Protein AF-A0A368NR26-F1 (afdb_monomer_lite)

Structure (mmCIF, N/CA/C/O backbone):
data_AF-A0A368NR26-F1
#
_entry.id   AF-A0A368NR26-F1
#
loop_
_atom_site.group_PDB
_atom_site.id
_atom_site.type_symbol
_atom_site.label_atom_id
_atom_site.label_alt_id
_atom_site.label_comp_id
_atom_site.label_asym_id
_atom_site.label_entity_id
_atom_site.label_seq_id
_atom_site.pdbx_PDB_ins_code
_atom_site.Cartn_x
_atom_site.Cartn_y
_atom_site.Cartn_z
_atom_site.occupancy
_atom_site.B_iso_or_equiv
_atom_site.auth_seq_id
_atom_site.auth_comp_id
_atom_site.auth_asym_id
_atom_site.auth_atom_id
_atom_site.pdbx_PDB_model_num
ATOM 1 N N . MET A 1 1 ? 62.935 12.574 -18.970 1.00 46.97 1 MET A N 1
ATOM 2 C CA . MET A 1 1 ? 61.722 12.808 -18.153 1.00 46.97 1 MET A CA 1
ATOM 3 C C . MET A 1 1 ? 60.544 13.156 -19.064 1.00 46.97 1 MET A C 1
ATOM 5 O O . MET A 1 1 ? 60.286 14.330 -19.273 1.00 46.97 1 MET A O 1
ATOM 9 N N . ARG A 1 2 ? 59.878 12.178 -19.702 1.00 53.75 2 ARG A N 1
ATOM 10 C CA . ARG A 1 2 ? 58.682 12.460 -20.529 1.00 53.75 2 ARG A CA 1
ATOM 11 C C . ARG A 1 2 ? 57.847 11.206 -20.831 1.00 53.75 2 ARG A C 1
ATOM 13 O O . ARG A 1 2 ? 57.612 10.911 -21.988 1.00 53.75 2 ARG A O 1
ATOM 20 N N . GLN A 1 3 ? 57.464 10.432 -19.812 1.00 56.22 3 GLN A N 1
ATOM 21 C CA . GLN A 1 3 ? 56.546 9.283 -19.982 1.00 56.22 3 GLN A CA 1
ATOM 22 C C . GLN A 1 3 ? 55.629 9.028 -18.761 1.00 56.22 3 GLN A C 1
ATOM 24 O O . GLN A 1 3 ? 55.062 7.952 -18.633 1.00 56.22 3 GLN A O 1
ATOM 29 N N . LEU A 1 4 ? 55.458 9.993 -17.844 1.00 53.16 4 LEU A N 1
ATOM 30 C CA . LEU A 1 4 ? 54.633 9.808 -16.630 1.00 53.16 4 LEU A CA 1
ATOM 31 C C . LEU A 1 4 ? 53.205 10.382 -16.723 1.00 53.16 4 LEU A C 1
ATOM 33 O O . LEU A 1 4 ? 52.459 10.308 -15.755 1.00 53.16 4 LEU A O 1
ATOM 37 N N . GLY A 1 5 ? 52.803 10.945 -17.867 1.00 56.53 5 GLY A N 1
ATOM 38 C CA . GLY A 1 5 ? 51.500 11.616 -18.001 1.00 56.53 5 GLY A CA 1
ATOM 39 C C . GLY A 1 5 ? 50.331 10.710 -18.405 1.00 56.53 5 GLY A C 1
ATOM 40 O O . GLY A 1 5 ? 49.187 11.022 -18.095 1.00 56.53 5 GLY A O 1
ATOM 41 N N . PHE A 1 6 ? 50.592 9.587 -19.084 1.00 53.84 6 PHE A N 1
ATOM 42 C CA . PHE A 1 6 ? 49.529 8.801 -19.731 1.00 53.84 6 PHE A CA 1
ATOM 43 C C . PHE A 1 6 ? 48.826 7.798 -18.801 1.00 53.84 6 PHE A C 1
ATOM 45 O O . PHE A 1 6 ? 47.667 7.467 -19.027 1.00 53.84 6 PHE A O 1
ATOM 52 N N . GLY A 1 7 ? 49.495 7.343 -17.735 1.00 55.38 7 GLY A N 1
ATOM 53 C CA . GLY A 1 7 ? 48.912 6.387 -16.784 1.00 55.38 7 GLY A CA 1
ATOM 54 C C . GLY A 1 7 ? 47.877 7.008 -15.841 1.00 55.38 7 GLY A C 1
ATOM 55 O O . GLY A 1 7 ? 46.921 6.345 -15.451 1.00 55.38 7 GLY A O 1
ATOM 56 N N . LEU A 1 8 ? 48.027 8.297 -15.514 1.00 55.72 8 LEU A N 1
ATOM 57 C CA . LEU A 1 8 ? 47.158 8.983 -14.552 1.00 55.72 8 LEU A CA 1
ATOM 58 C C . LEU A 1 8 ? 45.773 9.321 -15.138 1.00 55.72 8 LEU A C 1
ATOM 60 O O . LEU A 1 8 ? 44.800 9.415 -14.398 1.00 55.72 8 LEU A O 1
ATOM 64 N N . LEU A 1 9 ? 45.664 9.451 -16.466 1.00 54.06 9 LEU A N 1
ATOM 65 C CA . LEU A 1 9 ? 44.420 9.827 -17.148 1.00 54.06 9 LEU A CA 1
ATOM 66 C C . LEU A 1 9 ? 43.418 8.660 -17.283 1.00 54.06 9 LEU A C 1
ATOM 68 O O . LEU A 1 9 ? 42.223 8.897 -17.430 1.00 54.06 9 LEU A O 1
ATOM 72 N N . CYS A 1 10 ? 43.869 7.403 -17.198 1.00 56.78 10 CYS A N 1
ATOM 73 C CA . CYS A 1 10 ? 42.983 6.233 -17.314 1.00 56.78 10 CYS A CA 1
ATOM 74 C C . CYS A 1 10 ? 42.276 5.862 -15.997 1.00 56.78 10 CYS A C 1
ATOM 76 O O . CYS A 1 10 ? 41.240 5.205 -16.026 1.00 56.78 10 CYS A O 1
ATOM 78 N N . LEU A 1 11 ? 42.796 6.299 -14.845 1.00 57.38 11 LEU A N 1
ATOM 79 C CA . LEU A 1 11 ? 42.252 5.953 -13.522 1.00 57.38 11 LEU A CA 1
ATOM 80 C C . LEU A 1 11 ? 40.986 6.736 -13.136 1.00 57.38 11 LEU A C 1
ATOM 82 O O . LEU A 1 11 ? 40.359 6.421 -12.131 1.00 57.38 11 LEU A O 1
ATOM 86 N N . ILE A 1 12 ? 40.599 7.744 -13.921 1.00 61.66 12 ILE A N 1
ATOM 87 C CA . ILE A 1 12 ? 39.483 8.649 -13.595 1.00 61.66 12 ILE A CA 1
ATOM 88 C C . ILE A 1 12 ? 38.146 8.234 -14.238 1.00 61.66 12 ILE A C 1
ATOM 90 O O . ILE A 1 12 ? 37.128 8.858 -13.963 1.00 61.66 12 ILE A O 1
ATOM 94 N N . TYR A 1 13 ? 38.122 7.186 -15.072 1.00 58.72 13 TYR A N 1
ATOM 95 C CA . TYR A 1 13 ? 36.930 6.780 -15.841 1.00 58.72 13 TYR A CA 1
ATOM 96 C C . TYR A 1 13 ? 36.159 5.575 -15.272 1.00 58.72 13 TYR A C 1
ATOM 98 O O . TYR A 1 13 ? 35.158 5.161 -15.851 1.00 58.72 13 TYR A O 1
ATOM 106 N N . SER A 1 14 ? 36.581 4.998 -14.145 1.00 62.75 14 SER A N 1
ATOM 107 C CA . SER A 1 14 ? 36.057 3.712 -13.654 1.00 62.75 14 SER A CA 1
ATOM 108 C C . SER A 1 14 ? 34.922 3.786 -12.619 1.00 62.75 14 SER A C 1
ATOM 110 O O . SER A 1 14 ? 34.635 2.772 -11.991 1.00 62.75 14 SER A O 1
ATOM 112 N N . SER A 1 15 ? 34.262 4.930 -12.405 1.00 60.94 15 SER A N 1
ATOM 113 C CA . SER A 1 15 ? 33.309 5.090 -11.283 1.00 60.94 15 SER A CA 1
ATOM 114 C C . SER A 1 15 ? 31.850 5.397 -11.644 1.00 60.94 15 SER A C 1
ATOM 116 O O . SER A 1 15 ? 31.052 5.654 -10.745 1.00 60.94 15 SER A O 1
ATOM 118 N N . VAL A 1 16 ? 31.436 5.290 -12.909 1.00 60.88 16 VAL A N 1
ATOM 119 C CA . VAL A 1 16 ? 30.001 5.326 -13.263 1.00 60.88 16 VAL A CA 1
ATOM 120 C C . VAL A 1 16 ? 29.366 3.943 -13.104 1.00 60.88 16 VAL A C 1
ATOM 122 O O . VAL A 1 16 ? 29.067 3.247 -14.071 1.00 60.88 16 VAL A O 1
ATOM 125 N N . SER A 1 17 ? 29.166 3.530 -11.853 1.00 61.66 17 SER A N 1
ATOM 126 C CA . SER A 1 17 ? 28.303 2.393 -11.530 1.00 61.66 17 SER A CA 1
ATOM 127 C C . SER A 1 17 ? 26.847 2.833 -11.651 1.00 61.66 17 SER A C 1
ATOM 129 O O . SER A 1 17 ? 26.340 3.567 -10.804 1.00 61.66 17 SER A O 1
ATOM 131 N N . LEU A 1 18 ? 26.167 2.382 -12.703 1.00 59.31 18 LEU A N 1
ATOM 132 C CA . LEU A 1 18 ? 24.718 2.499 -12.813 1.00 59.31 18 LEU A CA 1
ATOM 133 C C . LEU A 1 18 ? 24.092 1.528 -11.811 1.00 59.31 18 LEU A C 1
ATOM 135 O O . LEU A 1 18 ? 24.058 0.318 -12.034 1.00 59.31 18 LEU A O 1
ATOM 139 N N . ALA A 1 19 ? 23.651 2.055 -10.673 1.00 59.66 19 ALA A N 1
ATOM 140 C CA . ALA A 1 19 ? 22.944 1.288 -9.659 1.00 59.66 19 ALA A CA 1
ATOM 141 C C . ALA A 1 19 ? 21.512 0.994 -10.136 1.00 59.66 19 ALA A C 1
ATOM 143 O O . ALA A 1 19 ? 20.548 1.602 -9.684 1.00 59.66 19 ALA A O 1
ATOM 144 N N . MET A 1 20 ? 21.372 0.062 -11.079 1.00 63.00 20 MET A N 1
ATOM 145 C CA . MET A 1 20 ? 20.077 -0.501 -11.446 1.00 63.00 20 MET A CA 1
ATOM 146 C C . MET A 1 20 ? 19.750 -1.617 -10.448 1.00 63.00 20 MET A C 1
ATOM 148 O O . MET A 1 20 ? 20.421 -2.650 -10.416 1.00 63.00 20 MET A O 1
ATOM 152 N N . MET A 1 21 ? 18.755 -1.394 -9.585 1.00 62.25 21 MET A N 1
ATOM 153 C CA . MET A 1 21 ? 18.322 -2.392 -8.603 1.00 62.25 21 MET A CA 1
ATOM 154 C C . MET A 1 21 ? 17.851 -3.656 -9.321 1.00 62.25 21 MET A C 1
ATOM 156 O O . MET A 1 21 ? 16.984 -3.606 -10.194 1.00 62.25 21 MET A O 1
ATOM 160 N N . ALA A 1 22 ? 18.419 -4.809 -8.958 1.00 63.31 22 ALA A N 1
ATOM 161 C CA . ALA A 1 22 ? 17.942 -6.068 -9.512 1.00 63.31 22 ALA A CA 1
ATOM 162 C C . ALA A 1 22 ? 16.470 -6.284 -9.097 1.00 63.31 22 ALA A C 1
ATOM 164 O O . ALA A 1 22 ? 16.100 -5.906 -7.984 1.00 63.31 22 ALA A O 1
ATOM 165 N N . PRO A 1 23 ? 15.639 -6.956 -9.916 1.00 62.84 23 PRO A N 1
ATOM 166 C CA . PRO A 1 23 ? 14.194 -7.081 -9.682 1.00 62.84 23 PRO A CA 1
ATOM 167 C C . PRO A 1 23 ? 13.795 -7.595 -8.289 1.00 62.84 23 PRO A C 1
ATOM 169 O O . PRO A 1 23 ? 12.737 -7.253 -7.774 1.00 62.84 23 PRO A O 1
ATOM 172 N N . LYS A 1 24 ? 14.652 -8.402 -7.649 1.00 60.78 24 LYS A N 1
ATOM 173 C CA . LYS A 1 24 ? 14.436 -8.908 -6.284 1.00 60.78 24 LYS A CA 1
ATOM 174 C C . LYS A 1 24 ? 14.530 -7.819 -5.210 1.00 60.78 24 LYS A C 1
ATOM 176 O O . LYS A 1 24 ? 13.834 -7.915 -4.207 1.00 60.78 24 LYS A O 1
ATOM 181 N N . TYR A 1 25 ? 15.375 -6.810 -5.413 1.00 64.81 25 TYR A N 1
ATOM 182 C CA . TYR A 1 25 ? 15.503 -5.685 -4.488 1.00 64.81 25 TYR A CA 1
ATOM 183 C C . TYR A 1 25 ? 14.317 -4.728 -4.609 1.00 64.81 25 TYR A C 1
ATOM 185 O O . TYR A 1 25 ? 13.897 -4.188 -3.597 1.00 64.81 25 TYR A O 1
ATOM 193 N N . GLN A 1 26 ? 13.697 -4.619 -5.791 1.00 77.56 26 GLN A N 1
ATOM 194 C CA . GLN A 1 26 ? 12.489 -3.807 -5.962 1.00 77.56 26 GLN A CA 1
ATOM 195 C C . GLN A 1 26 ? 11.333 -4.281 -5.073 1.00 77.56 26 GLN A C 1
ATOM 197 O O . GLN A 1 26 ? 10.676 -3.471 -4.436 1.00 77.56 26 GLN A O 1
ATOM 202 N N . VAL A 1 27 ? 11.131 -5.600 -4.965 1.00 82.62 27 VAL A N 1
ATOM 203 C CA . VAL A 1 27 ? 10.089 -6.179 -4.098 1.00 82.62 27 VAL A CA 1
ATOM 204 C C . VAL A 1 27 ? 10.308 -5.811 -2.629 1.00 82.62 27 VAL A C 1
ATOM 206 O O . VAL A 1 27 ? 9.352 -5.511 -1.917 1.00 82.62 27 VAL A O 1
ATOM 209 N N . ALA A 1 28 ? 11.562 -5.845 -2.171 1.00 86.94 28 ALA A N 1
ATOM 210 C CA . ALA A 1 28 ? 11.903 -5.498 -0.796 1.00 86.94 28 ALA A CA 1
ATOM 211 C C . ALA A 1 28 ? 11.667 -4.007 -0.515 1.00 86.94 28 ALA A C 1
ATOM 213 O O . ALA A 1 28 ? 11.115 -3.668 0.529 1.00 86.94 28 ALA A O 1
A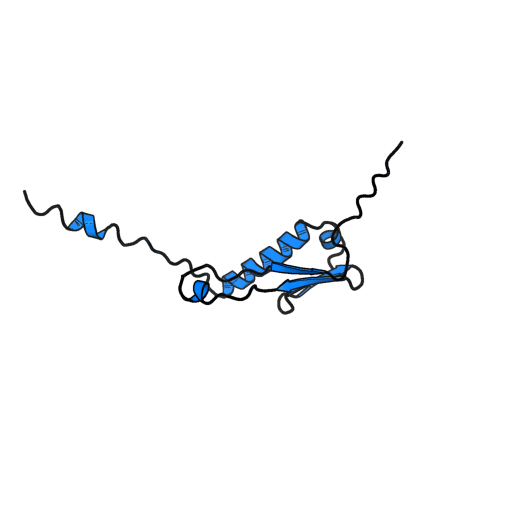TOM 214 N N . GLU A 1 29 ? 12.027 -3.131 -1.455 1.00 87.38 29 GLU A N 1
ATOM 215 C CA . GLU A 1 29 ? 11.774 -1.693 -1.336 1.00 87.38 29 GLU A CA 1
ATOM 216 C C . GLU A 1 29 ? 10.285 -1.354 -1.373 1.00 87.38 29 GLU A C 1
ATOM 218 O O . GLU A 1 29 ? 9.808 -0.580 -0.549 1.00 87.38 29 GLU A O 1
ATOM 223 N N . ASP A 1 30 ? 9.522 -1.972 -2.269 1.00 88.75 30 ASP A N 1
ATOM 224 C CA . ASP A 1 30 ? 8.081 -1.750 -2.342 1.00 88.75 30 ASP A CA 1
ATOM 225 C C . ASP A 1 30 ? 7.376 -2.204 -1.048 1.00 88.75 30 ASP A C 1
ATOM 227 O O . ASP A 1 30 ? 6.493 -1.512 -0.540 1.00 88.75 30 ASP A O 1
ATOM 231 N N . LEU A 1 31 ? 7.779 -3.349 -0.479 1.00 92.38 31 LEU A N 1
ATOM 232 C CA . LEU A 1 31 ? 7.286 -3.794 0.829 1.00 92.38 31 LEU A CA 1
ATOM 233 C C . LEU A 1 31 ? 7.686 -2.826 1.942 1.00 92.38 31 LEU A C 1
ATOM 235 O O . LEU A 1 31 ? 6.862 -2.550 2.813 1.00 92.38 31 LEU A O 1
ATOM 239 N N . ARG A 1 32 ? 8.910 -2.284 1.893 1.00 93.19 32 ARG A N 1
ATOM 240 C CA . ARG A 1 32 ? 9.382 -1.268 2.840 1.00 93.19 32 ARG A CA 1
ATOM 241 C C . ARG A 1 32 ? 8.483 -0.036 2.815 1.00 93.19 32 ARG A C 1
ATOM 243 O O . ARG A 1 32 ? 8.052 0.404 3.874 1.00 93.19 32 ARG A O 1
ATOM 250 N N . VAL A 1 33 ? 8.109 0.450 1.631 1.00 94.19 33 VAL A N 1
ATOM 251 C CA . VAL A 1 33 ? 7.157 1.564 1.487 1.00 94.19 33 VAL A CA 1
ATOM 252 C C . VAL A 1 33 ? 5.810 1.244 2.143 1.00 94.19 33 VAL A C 1
ATOM 254 O O . VAL A 1 33 ? 5.263 2.075 2.868 1.00 94.19 33 VAL A O 1
ATOM 257 N N . MET A 1 34 ? 5.273 0.040 1.927 1.00 96.38 34 MET A N 1
ATOM 258 C CA . MET A 1 34 ? 4.008 -0.371 2.549 1.00 96.38 34 MET A CA 1
ATOM 259 C C . MET A 1 34 ? 4.119 -0.428 4.080 1.00 96.38 34 MET A C 1
ATOM 261 O O . MET A 1 34 ? 3.209 0.017 4.778 1.00 96.38 34 MET A O 1
ATOM 265 N N . THR A 1 35 ? 5.234 -0.926 4.621 1.00 96.75 35 THR A N 1
ATOM 266 C CA . THR A 1 35 ? 5.463 -0.950 6.074 1.00 96.75 35 THR A CA 1
ATOM 267 C C . THR A 1 35 ? 5.713 0.433 6.666 1.00 96.75 35 THR A C 1
ATOM 269 O O . THR A 1 35 ? 5.213 0.716 7.753 1.00 96.75 35 THR A O 1
ATOM 272 N N . ASP A 1 36 ? 6.408 1.317 5.949 1.00 96.38 36 ASP A N 1
ATOM 273 C CA . ASP A 1 36 ? 6.633 2.704 6.369 1.00 96.38 36 ASP A CA 1
ATOM 274 C C . ASP A 1 36 ? 5.300 3.466 6.429 1.00 96.38 36 ASP A C 1
ATOM 276 O O . ASP A 1 36 ? 5.046 4.215 7.373 1.00 96.38 36 ASP A O 1
ATOM 280 N N . PHE A 1 37 ? 4.392 3.211 5.478 1.00 96.12 37 PHE A N 1
ATOM 281 C CA . PHE A 1 37 ? 3.032 3.743 5.525 1.00 96.12 37 PHE A CA 1
ATOM 282 C C . PHE A 1 37 ? 2.267 3.265 6.764 1.00 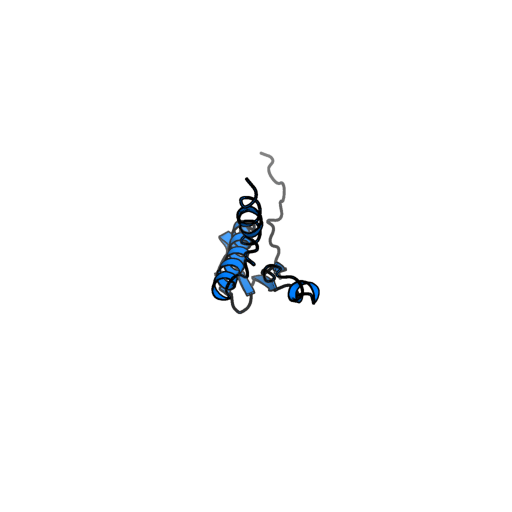96.12 37 PHE A C 1
ATOM 284 O O . PHE A 1 37 ? 1.602 4.074 7.408 1.00 96.12 37 PHE A O 1
ATOM 291 N N . ILE A 1 38 ? 2.370 1.982 7.125 1.00 96.56 38 ILE A N 1
ATOM 292 C CA . ILE A 1 38 ? 1.734 1.452 8.342 1.00 96.56 38 ILE A CA 1
ATOM 293 C C . ILE A 1 38 ? 2.290 2.159 9.579 1.00 96.56 38 ILE A C 1
ATOM 295 O O . ILE A 1 38 ? 1.519 2.633 10.407 1.00 96.56 38 ILE A O 1
ATOM 299 N N . ALA A 1 39 ? 3.616 2.286 9.677 1.00 96.25 39 ALA A N 1
ATOM 300 C CA . ALA A 1 39 ? 4.270 2.948 10.802 1.00 96.25 39 ALA A CA 1
ATOM 301 C C . ALA A 1 39 ? 3.870 4.428 10.942 1.00 96.25 39 ALA A C 1
ATOM 303 O O . ALA A 1 39 ? 3.786 4.941 12.056 1.00 96.25 39 ALA A O 1
ATOM 304 N N . ALA A 1 40 ? 3.597 5.109 9.826 1.00 95.44 40 ALA A N 1
ATOM 305 C CA . ALA A 1 40 ? 3.187 6.510 9.811 1.00 95.44 40 ALA A CA 1
ATOM 306 C C . ALA A 1 40 ? 1.710 6.746 10.186 1.00 95.44 40 ALA A C 1
ATOM 308 O O . ALA A 1 40 ? 1.355 7.871 10.535 1.00 95.44 40 ALA A O 1
ATOM 309 N N . HIS A 1 41 ? 0.849 5.722 10.135 1.00 95.12 41 HIS A N 1
ATOM 310 C CA . HIS A 1 41 ? -0.591 5.850 10.383 1.00 95.12 41 HIS A CA 1
ATOM 311 C C . HIS A 1 41 ? -1.012 4.943 11.547 1.00 95.12 41 HIS A C 1
ATOM 313 O O . HIS A 1 41 ? -1.305 3.765 11.320 1.00 95.12 41 HIS A O 1
ATOM 319 N N . PRO A 1 42 ? -1.102 5.453 12.793 1.00 93.69 42 PRO A N 1
ATOM 320 C CA . PRO A 1 42 ? -1.275 4.578 13.950 1.00 93.69 42 PRO A CA 1
ATOM 321 C C . PRO A 1 42 ? -2.575 3.764 13.901 1.00 93.69 42 PRO A C 1
ATOM 323 O O . PRO A 1 42 ? -2.566 2.601 14.282 1.00 93.69 42 PRO A O 1
ATOM 326 N N . LYS A 1 43 ? -3.650 4.290 13.293 1.00 93.81 43 LYS A N 1
ATOM 327 C CA . LYS A 1 43 ? -4.902 3.542 13.093 1.00 93.81 43 LYS A CA 1
ATOM 328 C C . LYS A 1 43 ? -4.684 2.308 12.223 1.00 93.81 43 LYS A C 1
ATOM 330 O O . LYS A 1 43 ? -5.211 1.240 12.520 1.00 93.81 43 LYS A O 1
ATOM 335 N N . VAL A 1 44 ? -3.903 2.451 11.154 1.00 96.25 44 VAL A N 1
ATOM 336 C CA . VAL A 1 44 ? -3.547 1.345 10.259 1.00 96.25 44 VAL A CA 1
ATOM 337 C C . VAL A 1 44 ? -2.659 0.346 10.999 1.00 96.25 44 VAL A C 1
ATOM 339 O O . VAL A 1 44 ? -2.894 -0.848 10.884 1.00 96.25 44 VAL A O 1
ATOM 342 N N . ALA A 1 45 ? -1.687 0.811 11.792 1.00 95.81 45 ALA A N 1
ATOM 343 C CA . ALA A 1 45 ? -0.825 -0.062 12.594 1.00 95.81 45 ALA A CA 1
ATOM 344 C C . ALA A 1 45 ? -1.596 -0.863 13.655 1.00 95.81 45 ALA A C 1
ATOM 346 O O . ALA A 1 45 ? -1.342 -2.053 13.827 1.00 95.81 45 ALA A O 1
ATOM 347 N N . GLU A 1 46 ? -2.546 -0.230 14.343 1.00 95.31 46 GLU A N 1
ATOM 348 C CA . GLU A 1 46 ? -3.357 -0.851 15.396 1.00 95.31 46 GLU A CA 1
ATOM 349 C C . GLU A 1 46 ? -4.371 -1.858 14.852 1.00 95.31 46 GLU A C 1
ATOM 351 O O . GLU A 1 46 ? -4.694 -2.833 15.528 1.00 95.31 46 GLU A O 1
ATOM 356 N N . THR A 1 47 ? -4.882 -1.626 13.642 1.00 96.25 47 THR A N 1
ATOM 357 C CA . THR A 1 47 ? -5.966 -2.425 13.048 1.00 96.25 47 THR A CA 1
ATOM 358 C C . THR A 1 47 ? -5.526 -3.216 11.821 1.00 96.25 47 THR A C 1
ATOM 360 O O . THR A 1 47 ? -6.372 -3.653 11.046 1.00 96.25 47 THR A O 1
ATOM 363 N N . LEU A 1 48 ? -4.218 -3.396 11.620 1.00 97.50 48 LEU A N 1
ATOM 364 C CA . LEU A 1 48 ? -3.674 -4.104 10.466 1.00 97.50 48 LEU A CA 1
ATOM 365 C C . LEU A 1 48 ? -4.212 -5.539 10.407 1.00 97.50 48 LEU A C 1
ATOM 367 O O . LEU A 1 48 ? -4.003 -6.328 11.326 1.00 97.50 48 LEU A O 1
ATOM 371 N N . GLU A 1 49 ? -4.833 -5.894 9.286 1.00 97.56 49 GLU A N 1
ATOM 372 C CA . GLU A 1 49 ? -5.335 -7.247 9.044 1.00 97.56 49 GLU A CA 1
ATOM 373 C C . GLU A 1 49 ? -4.395 -8.018 8.119 1.00 97.56 49 GLU A C 1
ATOM 375 O O . GLU A 1 49 ? -4.015 -9.155 8.399 1.00 97.56 49 GLU A O 1
ATOM 380 N N . SER A 1 50 ? -4.008 -7.407 6.994 1.00 97.69 50 SER A N 1
ATOM 381 C CA . SER A 1 50 ? -3.101 -8.032 6.034 1.00 97.69 50 SER A CA 1
ATOM 382 C C . SER A 1 50 ? -2.449 -7.031 5.081 1.00 97.69 50 SER A C 1
ATOM 384 O O . SER A 1 50 ? -2.945 -5.930 4.843 1.00 97.69 50 SER A O 1
ATOM 386 N N . ILE A 1 51 ? -1.324 -7.448 4.499 1.00 97.31 51 ILE A N 1
ATOM 387 C CA . ILE A 1 51 ? -0.636 -6.749 3.414 1.00 97.31 51 ILE A CA 1
ATOM 388 C C . ILE A 1 51 ? -0.662 -7.672 2.195 1.00 97.31 51 ILE A C 1
ATOM 390 O O . ILE A 1 51 ? -0.009 -8.717 2.195 1.00 97.31 51 ILE A O 1
ATOM 394 N N . ASP A 1 52 ? -1.390 -7.291 1.148 1.00 95.62 52 ASP A N 1
ATOM 395 C CA . ASP A 1 52 ? -1.335 -7.966 -0.146 1.00 95.62 52 ASP A CA 1
ATOM 396 C C . ASP A 1 52 ? -0.399 -7.197 -1.080 1.00 95.62 52 ASP A C 1
ATOM 398 O O . ASP A 1 52 ? -0.766 -6.195 -1.698 1.00 95.62 52 ASP A O 1
ATOM 402 N N . TYR A 1 53 ? 0.830 -7.696 -1.198 1.00 90.75 53 TYR A N 1
ATOM 403 C CA . TYR A 1 53 ? 1.837 -7.121 -2.083 1.00 90.75 53 TYR A CA 1
ATOM 404 C C . TYR A 1 53 ? 1.432 -7.181 -3.564 1.00 90.75 53 TYR A C 1
ATOM 406 O O . TYR A 1 53 ? 1.659 -6.230 -4.313 1.00 90.75 53 TYR A O 1
ATOM 414 N N . LYS A 1 54 ? 0.802 -8.278 -4.009 1.00 90.12 54 LYS A N 1
ATOM 415 C CA . LYS A 1 54 ? 0.431 -8.448 -5.424 1.00 90.12 54 LYS A CA 1
ATOM 416 C C . LYS A 1 54 ? -0.676 -7.477 -5.813 1.00 90.12 54 LYS A C 1
ATOM 418 O O . LYS A 1 54 ? -0.611 -6.888 -6.891 1.00 90.12 54 LYS A O 1
ATOM 423 N N . ALA A 1 55 ? -1.653 -7.296 -4.928 1.00 94.62 55 ALA A N 1
ATOM 424 C CA . ALA A 1 55 ? -2.714 -6.308 -5.085 1.00 94.62 55 ALA A CA 1
ATOM 425 C C . ALA A 1 55 ? -2.287 -4.890 -4.670 1.00 94.62 55 ALA A C 1
ATOM 427 O O . ALA A 1 55 ? -3.080 -3.961 -4.821 1.00 94.62 55 ALA A O 1
ATOM 428 N N . ARG A 1 56 ? -1.065 -4.711 -4.140 1.00 95.75 56 ARG A N 1
ATOM 429 C CA . ARG A 1 56 ? -0.525 -3.432 -3.643 1.00 95.75 56 ARG A CA 1
ATOM 430 C C . ARG A 1 56 ? -1.490 -2.761 -2.668 1.00 95.75 56 ARG A C 1
ATOM 432 O O . ARG A 1 56 ? -1.769 -1.568 -2.765 1.00 95.75 56 ARG A O 1
ATOM 439 N N . THR A 1 57 ? -2.070 -3.562 -1.781 1.00 97.44 57 THR A N 1
ATOM 440 C CA . THR A 1 57 ? -3.164 -3.144 -0.906 1.00 97.44 57 THR A CA 1
ATOM 441 C C . THR A 1 57 ? -2.870 -3.553 0.528 1.00 97.44 57 THR A C 1
ATOM 443 O O . THR A 1 57 ? -2.472 -4.684 0.798 1.00 97.44 57 THR A O 1
ATOM 446 N N . ILE A 1 58 ? -3.079 -2.622 1.450 1.00 98.12 58 ILE A N 1
ATOM 447 C CA . ILE A 1 58 ? -3.064 -2.864 2.891 1.00 98.12 58 ILE A CA 1
ATOM 448 C C . ILE A 1 58 ? -4.513 -2.918 3.347 1.00 98.12 58 ILE A C 1
ATOM 450 O O . ILE A 1 58 ? -5.258 -1.968 3.110 1.00 98.12 58 ILE A O 1
ATOM 454 N N . TYR A 1 59 ? -4.896 -4.013 3.991 1.00 98.00 59 TYR A N 1
ATOM 455 C CA . TYR A 1 59 ? -6.197 -4.179 4.625 1.00 98.00 59 TYR A CA 1
ATOM 456 C C . TYR A 1 59 ? -6.040 -3.926 6.120 1.00 98.00 59 TYR A C 1
ATOM 458 O O . TYR A 1 59 ? -5.152 -4.489 6.767 1.00 98.00 59 TYR A O 1
ATOM 466 N N . PHE A 1 60 ? -6.869 -3.042 6.652 1.00 97.00 60 PHE A N 1
ATOM 467 C CA . PHE A 1 60 ? -6.823 -2.610 8.043 1.00 97.00 60 PHE A CA 1
ATOM 468 C C . PHE A 1 60 ? -8.235 -2.273 8.476 1.00 97.00 60 PHE A C 1
ATOM 470 O O . PHE A 1 60 ? -8.929 -1.654 7.686 1.00 97.00 60 PHE A O 1
ATOM 477 N N . SER A 1 61 ? -8.639 -2.588 9.705 1.00 94.38 61 SER A N 1
ATOM 478 C CA . SER A 1 61 ? -10.002 -2.360 10.208 1.00 94.38 61 SER A CA 1
ATOM 479 C C . SER A 1 61 ? -11.093 -3.009 9.336 1.00 94.38 61 SER A C 1
ATOM 481 O O . SER A 1 61 ? -10.905 -3.274 8.152 1.00 94.38 61 SER A O 1
ATOM 483 N N . ASP A 1 62 ? -12.280 -3.224 9.896 1.00 91.88 62 ASP A N 1
ATOM 484 C CA . ASP A 1 62 ? -13.341 -3.994 9.240 1.00 91.88 62 ASP A CA 1
ATOM 485 C C . ASP A 1 62 ? -13.725 -3.442 7.846 1.00 91.88 62 ASP A C 1
ATOM 487 O O . ASP A 1 62 ? -14.558 -2.543 7.698 1.00 91.88 62 ASP A O 1
ATOM 491 N N . GLY A 1 63 ? -13.118 -4.005 6.795 1.00 94.69 63 GLY A N 1
ATOM 492 C CA . GLY A 1 63 ? -13.342 -3.637 5.396 1.00 94.69 63 GLY A CA 1
ATOM 493 C C . GLY A 1 63 ? -12.600 -2.393 4.878 1.00 94.69 63 GLY A C 1
ATOM 494 O O . GLY A 1 63 ? -12.880 -1.976 3.742 1.00 94.69 63 GLY A O 1
ATOM 495 N N . CYS A 1 64 ? -11.664 -1.793 5.629 1.00 97.31 64 CYS A N 1
ATOM 496 C CA . CYS A 1 64 ? -10.865 -0.682 5.098 1.00 97.31 64 CYS A CA 1
ATOM 497 C C . CYS A 1 64 ? -9.627 -1.163 4.330 1.00 97.31 64 CYS A C 1
ATOM 499 O O . CYS A 1 64 ? -9.023 -2.202 4.602 1.00 97.31 64 CYS A O 1
ATOM 501 N N . LYS A 1 65 ? -9.269 -0.394 3.300 1.00 97.69 65 LYS A N 1
ATOM 502 C CA . LYS A 1 65 ? -8.153 -0.671 2.402 1.00 97.69 65 LYS A CA 1
ATOM 503 C C . LYS A 1 65 ? -7.421 0.604 2.007 1.00 97.69 65 LYS A C 1
ATOM 505 O O . LYS A 1 65 ? -8.045 1.586 1.607 1.00 97.69 65 LYS A O 1
ATOM 510 N N . ALA A 1 66 ? -6.096 0.543 2.048 1.00 97.62 66 ALA A N 1
ATOM 511 C CA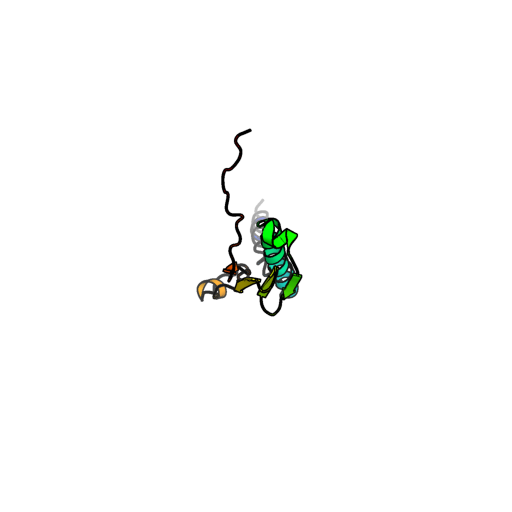 . ALA A 1 66 ? -5.192 1.536 1.488 1.00 97.62 66 ALA A CA 1
ATOM 512 C C . ALA A 1 66 ? -4.507 0.929 0.261 1.00 97.62 66 ALA A C 1
ATOM 514 O O . ALA A 1 66 ? -3.875 -0.123 0.343 1.00 97.62 66 ALA A O 1
ATOM 515 N N . VAL A 1 67 ? -4.674 1.576 -0.887 1.00 97.56 67 VAL A N 1
ATOM 516 C CA . VAL A 1 67 ? -4.217 1.105 -2.195 1.00 97.56 67 VAL A CA 1
ATOM 517 C C . VAL A 1 67 ? -3.010 1.920 -2.629 1.00 97.56 67 VAL A C 1
ATOM 519 O O . VAL A 1 67 ? -2.992 3.146 -2.492 1.00 97.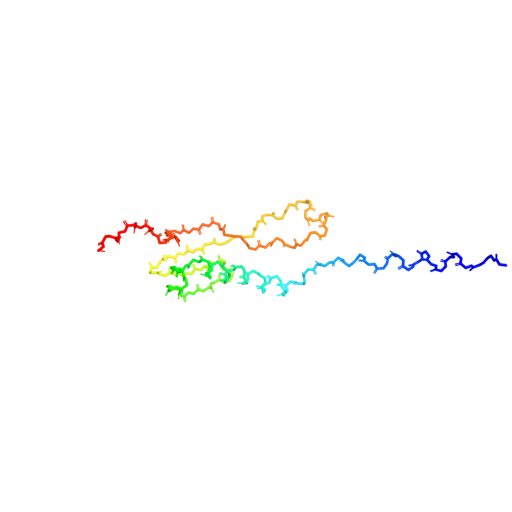56 67 VAL A O 1
ATOM 522 N N . PHE A 1 68 ? -2.034 1.231 -3.204 1.00 96.25 68 PHE A N 1
ATOM 523 C CA . PHE A 1 68 ? -0.804 1.796 -3.729 1.00 96.25 68 PHE A CA 1
ATOM 524 C C . PHE A 1 68 ? -0.696 1.529 -5.228 1.00 96.25 68 PHE A C 1
ATOM 526 O O . PHE A 1 68 ? -1.264 0.572 -5.762 1.00 96.25 68 PHE A O 1
ATOM 533 N N . GLU A 1 69 ? 0.068 2.360 -5.922 1.00 93.88 69 GLU A N 1
ATOM 534 C CA . GLU A 1 69 ? 0.365 2.181 -7.336 1.00 93.88 69 GLU A CA 1
ATOM 535 C C . GLU A 1 69 ? 1.851 2.355 -7.622 1.00 93.88 69 GLU A C 1
ATOM 537 O O . GLU A 1 69 ? 2.597 2.871 -6.803 1.00 93.88 69 GLU A O 1
ATOM 542 N N . VAL A 1 70 ? 2.288 1.861 -8.778 1.00 88.06 70 VAL A N 1
ATOM 543 C CA . VAL A 1 70 ? 3.617 2.197 -9.295 1.00 88.06 70 VAL A CA 1
ATOM 544 C C . VAL A 1 70 ? 3.376 3.342 -10.270 1.00 88.06 70 VAL A C 1
ATOM 546 O O . VAL A 1 70 ? 2.560 3.152 -11.179 1.00 88.06 70 VAL A O 1
ATOM 549 N N . PRO A 1 71 ? 4.009 4.510 -10.085 1.00 80.69 71 PRO A N 1
ATOM 550 C CA . PRO A 1 71 ? 3.838 5.624 -10.998 1.00 80.69 71 PRO A CA 1
ATOM 551 C C . PRO A 1 71 ? 4.309 5.214 -12.394 1.00 80.69 71 PRO A C 1
ATOM 553 O O . PRO A 1 71 ? 5.238 4.414 -12.541 1.00 80.69 71 PRO A O 1
ATOM 556 N N . GLU A 1 72 ? 3.648 5.736 -13.426 1.00 74.62 72 GLU A N 1
ATOM 557 C CA . GLU A 1 72 ? 4.027 5.421 -14.800 1.00 74.62 72 GLU A CA 1
ATOM 558 C C . GLU A 1 72 ? 5.491 5.798 -15.043 1.00 74.62 72 GLU A C 1
ATOM 560 O O . GLU A 1 72 ? 5.920 6.925 -14.785 1.00 74.62 72 GLU A O 1
ATOM 565 N N . SER A 1 73 ? 6.271 4.841 -15.549 1.00 65.50 73 SER A N 1
ATOM 566 C CA . SER A 1 73 ? 7.642 5.111 -15.959 1.00 65.50 73 SER A CA 1
ATOM 567 C C . SER A 1 73 ? 7.605 6.003 -17.194 1.00 65.50 73 SER A C 1
ATOM 569 O O . SER A 1 73 ? 7.140 5.587 -18.258 1.00 65.50 73 SER A O 1
ATOM 571 N N . SER A 1 74 ? 8.095 7.229 -17.063 1.00 58.06 74 SER A N 1
ATOM 572 C CA . SER A 1 74 ? 8.215 8.129 -18.203 1.00 58.06 74 SER A CA 1
ATOM 573 C C . SER A 1 74 ? 9.251 7.601 -19.208 1.00 58.06 74 SER A C 1
ATOM 575 O O . SER A 1 74 ? 10.189 6.890 -18.846 1.00 58.06 74 SER A O 1
ATOM 577 N N . VAL A 1 75 ? 9.126 7.984 -20.485 1.00 58.94 75 VAL A N 1
ATOM 578 C CA . VAL A 1 75 ? 10.151 7.693 -21.513 1.00 58.94 75 VAL A CA 1
ATOM 579 C C . VAL A 1 75 ? 11.532 8.237 -21.132 1.00 58.94 75 VAL A C 1
ATOM 581 O O . VAL A 1 75 ? 12.549 7.697 -21.553 1.00 58.94 75 VAL A O 1
ATOM 584 N N . VAL A 1 76 ? 11.563 9.275 -20.294 1.00 61.03 76 VAL A N 1
ATOM 585 C CA . VAL A 1 76 ? 12.777 9.853 -19.712 1.00 61.03 76 VAL A CA 1
ATOM 586 C C . VAL A 1 76 ? 13.457 8.815 -18.814 1.00 61.03 76 VAL A C 1
ATOM 588 O O . VAL A 1 76 ? 14.628 8.519 -19.021 1.00 61.03 76 VAL A O 1
ATOM 591 N N . SER A 1 77 ? 12.717 8.141 -17.938 1.00 58.28 77 SER A N 1
ATOM 592 C CA . SER A 1 77 ? 13.246 7.099 -17.043 1.00 58.28 77 SER A CA 1
ATOM 593 C C . SER A 1 77 ? 13.718 5.822 -17.759 1.00 58.28 77 SER A C 1
ATOM 595 O O . SER A 1 77 ? 14.400 5.002 -17.158 1.00 58.28 77 SER A O 1
ATOM 597 N N . LEU A 1 78 ? 13.372 5.633 -19.040 1.00 60.34 78 LEU A N 1
ATOM 598 C CA . LEU A 1 78 ? 13.947 4.576 -19.890 1.00 60.34 78 LEU A CA 1
ATOM 599 C C . LEU A 1 78 ? 15.245 5.016 -20.583 1.00 60.34 78 LEU A C 1
ATOM 601 O O . LEU A 1 78 ? 16.094 4.182 -20.894 1.00 60.34 78 LEU A O 1
ATOM 605 N N . LEU A 1 79 ? 15.378 6.314 -20.865 1.00 63.69 79 LEU A N 1
ATOM 606 C CA . LEU A 1 79 ? 16.550 6.905 -21.518 1.00 63.69 79 LEU A CA 1
ATOM 607 C C . LEU A 1 79 ? 17.671 7.219 -20.521 1.00 63.69 79 LEU A C 1
ATOM 609 O O . LEU A 1 79 ? 18.846 7.179 -20.882 1.00 63.69 79 LEU A O 1
ATOM 613 N N . PHE A 1 80 ? 17.313 7.513 -19.275 1.00 62.22 80 PHE A N 1
ATOM 614 C CA . PHE A 1 80 ? 18.236 7.737 -18.173 1.00 62.22 80 PHE A CA 1
ATOM 615 C C . PHE A 1 80 ? 18.192 6.536 -17.232 1.00 62.22 80 PHE A C 1
ATOM 617 O O . PHE A 1 80 ? 17.136 5.959 -17.011 1.00 62.22 80 PHE A O 1
ATOM 624 N N . SER A 1 81 ? 19.331 6.143 -16.663 1.00 63.22 81 SER A N 1
ATOM 625 C CA . SER A 1 81 ? 19.415 5.064 -15.667 1.00 63.22 81 SER A CA 1
ATOM 626 C C . SER A 1 81 ? 18.866 5.497 -14.304 1.00 63.22 81 SER A C 1
ATOM 628 O O . SER A 1 81 ? 19.541 5.374 -13.281 1.00 63.22 81 SER A O 1
ATOM 630 N N . GLU A 1 82 ? 17.665 6.070 -14.301 1.00 63.56 82 GLU A N 1
ATOM 631 C CA . GLU A 1 82 ? 16.949 6.385 -13.080 1.00 63.56 82 GLU A CA 1
ATOM 632 C C . GLU A 1 82 ? 16.605 5.089 -12.338 1.00 63.56 82 GLU A C 1
ATOM 634 O O . GLU A 1 82 ? 16.363 4.047 -12.962 1.00 63.56 82 GLU A O 1
ATOM 639 N N . PRO A 1 83 ? 16.588 5.132 -10.997 1.00 65.81 83 PRO A N 1
ATOM 640 C CA . PRO A 1 83 ? 16.058 4.035 -10.217 1.00 65.81 83 PRO A CA 1
ATOM 641 C C . PRO A 1 83 ? 14.636 3.687 -10.680 1.00 65.81 83 PRO A C 1
ATOM 643 O O . PRO A 1 83 ? 13.863 4.588 -11.020 1.00 65.81 83 PRO A O 1
ATOM 646 N N . PRO A 1 84 ? 14.271 2.397 -10.685 1.00 71.00 84 PRO A N 1
ATOM 647 C CA . PRO A 1 84 ? 12.907 1.978 -10.981 1.00 71.00 84 PRO A CA 1
ATOM 648 C C . PRO A 1 84 ? 11.881 2.733 -10.112 1.00 71.00 84 PRO A C 1
ATOM 650 O O . PRO A 1 84 ? 12.144 2.989 -8.931 1.00 71.00 84 PRO A O 1
ATOM 653 N N . PRO A 1 85 ? 10.711 3.087 -10.675 1.00 76.31 85 PRO A N 1
ATOM 654 C CA . PRO A 1 85 ? 9.665 3.782 -9.936 1.00 76.31 85 PRO A CA 1
ATOM 655 C C . PRO A 1 85 ? 9.211 2.939 -8.741 1.00 76.31 85 PRO A C 1
ATOM 657 O O . PRO A 1 85 ? 8.882 1.763 -8.888 1.00 76.31 85 PRO A O 1
ATOM 660 N N . GLN A 1 86 ? 9.202 3.552 -7.560 1.00 81.56 86 GLN A N 1
ATOM 661 C CA . GLN A 1 86 ? 8.771 2.912 -6.316 1.00 81.56 86 GLN A CA 1
ATOM 662 C C . GLN A 1 86 ? 7.252 2.983 -6.159 1.00 81.56 86 GLN A C 1
ATOM 664 O O . GLN A 1 86 ? 6.606 3.866 -6.723 1.00 81.56 86 GLN A O 1
ATOM 669 N N . LEU A 1 87 ? 6.692 2.076 -5.357 1.00 89.00 87 LEU A N 1
ATOM 670 C CA . LEU A 1 87 ? 5.298 2.148 -4.925 1.00 89.00 87 LEU A CA 1
ATOM 671 C C . LEU A 1 87 ? 4.976 3.519 -4.295 1.00 89.00 87 LEU A C 1
ATOM 673 O O . LEU A 1 87 ? 5.761 4.055 -3.515 1.00 89.00 87 LEU A O 1
ATOM 677 N N . THR A 1 88 ? 3.795 4.062 -4.569 1.00 92.25 88 THR A N 1
ATOM 678 C CA . THR A 1 88 ? 3.284 5.292 -3.953 1.00 92.25 88 THR A CA 1
ATOM 679 C C . THR A 1 88 ? 1.856 5.089 -3.462 1.00 92.25 88 THR A C 1
ATOM 681 O O . THR A 1 88 ? 1.087 4.309 -4.030 1.00 92.25 88 THR A O 1
ATOM 684 N N . PHE A 1 89 ? 1.488 5.771 -2.374 1.00 94.62 89 PHE A N 1
ATOM 685 C CA . PHE A 1 89 ? 0.113 5.748 -1.881 1.00 94.62 89 PHE A CA 1
ATOM 686 C C . PHE A 1 89 ? -0.820 6.407 -2.902 1.00 94.62 89 PHE A C 1
ATOM 688 O O . PHE A 1 89 ? -0.580 7.537 -3.326 1.00 94.62 89 PHE A O 1
ATOM 695 N N . LYS A 1 90 ? -1.893 5.703 -3.268 1.00 95.69 90 LYS A N 1
ATOM 696 C CA . LYS A 1 90 ? -2.891 6.176 -4.230 1.00 95.69 90 LYS A CA 1
ATOM 697 C C . LYS A 1 90 ? -4.140 6.693 -3.533 1.00 95.69 90 LYS A C 1
ATOM 699 O O . LYS A 1 90 ? -4.605 7.793 -3.807 1.00 95.69 90 LYS A O 1
ATOM 704 N N . SER A 1 91 ? -4.748 5.856 -2.694 1.00 96.31 91 SER A N 1
ATOM 705 C CA . SER A 1 91 ? -6.045 6.162 -2.084 1.00 96.31 91 SER A CA 1
ATOM 706 C C . SER A 1 91 ? -6.370 5.219 -0.933 1.00 96.31 91 SER A C 1
ATOM 708 O O . SER A 1 91 ? -5.839 4.114 -0.858 1.00 96.31 91 SER A O 1
ATOM 710 N N . SER A 1 92 ? -7.304 5.630 -0.082 1.00 96.56 92 SER A N 1
ATOM 711 C CA . SER A 1 92 ? -7.930 4.786 0.932 1.00 96.56 92 SER A CA 1
ATOM 712 C C . SER A 1 92 ? -9.447 4.951 0.856 1.00 96.56 92 SER A C 1
ATOM 714 O O . SER A 1 92 ? -9.929 6.035 0.528 1.00 96.56 92 SER A O 1
ATOM 716 N N . ASN A 1 93 ? -10.209 3.892 1.138 1.00 96.81 93 ASN A N 1
ATOM 717 C CA . ASN A 1 93 ? -11.673 3.987 1.269 1.00 96.81 93 ASN A CA 1
ATOM 718 C C . ASN A 1 93 ? -12.122 4.448 2.665 1.00 96.81 93 ASN A C 1
ATOM 720 O O . ASN A 1 93 ? -13.311 4.675 2.874 1.00 96.81 93 ASN A O 1
ATOM 724 N N . CYS A 1 94 ? -11.186 4.574 3.602 1.00 94.62 94 CYS A N 1
ATOM 725 C CA . CYS A 1 94 ? -11.431 5.019 4.964 1.00 94.62 94 CYS A CA 1
ATOM 726 C C . CYS A 1 94 ? -10.456 6.123 5.363 1.00 94.62 94 CYS A C 1
ATOM 728 O O . CYS A 1 94 ? -9.363 6.250 4.806 1.00 94.62 94 CYS A O 1
ATOM 730 N N . GLU A 1 95 ? -10.841 6.891 6.375 1.00 91.81 95 GLU A N 1
ATOM 731 C CA . GLU A 1 95 ? -9.984 7.909 6.969 1.00 91.81 95 GLU A CA 1
ATOM 732 C C . GLU A 1 95 ? -8.765 7.268 7.644 1.00 91.81 95 GLU A C 1
ATOM 734 O O . GLU A 1 95 ? -8.899 6.310 8.421 1.00 91.81 95 GLU A O 1
ATOM 739 N N . LEU A 1 96 ? -7.591 7.795 7.297 1.00 88.38 96 LEU A N 1
ATOM 740 C CA . LEU A 1 96 ? -6.279 7.326 7.746 1.00 88.38 96 L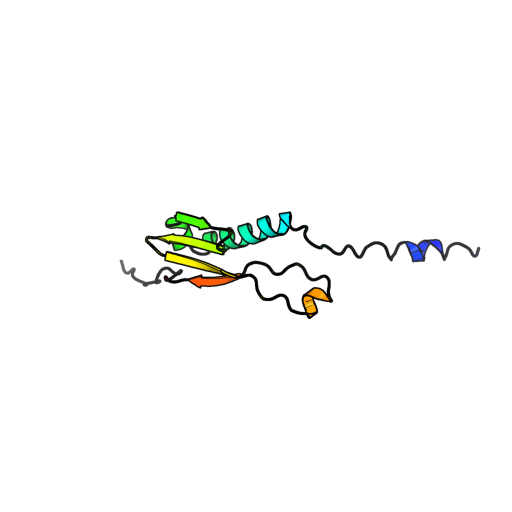EU A CA 1
ATOM 741 C C . LEU A 1 96 ? -5.772 8.088 8.976 1.00 88.38 96 LEU A C 1
ATOM 743 O O . LEU A 1 96 ? -4.895 7.598 9.686 1.00 88.38 96 LEU A O 1
ATOM 747 N N . GLU A 1 97 ? -6.330 9.270 9.226 1.00 78.69 97 GLU A N 1
ATOM 748 C CA . GLU A 1 97 ? -6.074 10.057 10.423 1.00 78.69 97 GLU A CA 1
ATOM 749 C C . GLU A 1 97 ? -6.988 9.611 11.568 1.00 78.69 97 GLU A C 1
ATOM 751 O O . GLU A 1 97 ? -8.103 9.116 11.374 1.00 78.69 97 GLU A O 1
ATOM 756 N N . TYR A 1 98 ? -6.519 9.827 12.792 1.00 62.38 98 TYR A N 1
ATOM 757 C CA . TYR A 1 98 ? -7.446 10.019 13.896 1.00 62.38 98 TYR A CA 1
ATOM 758 C C . TYR A 1 98 ? -8.024 11.414 13.712 1.00 62.38 98 TYR A C 1
ATOM 760 O O . TYR A 1 98 ? -7.258 12.375 13.631 1.00 62.38 98 TYR A O 1
ATOM 768 N N . ALA A 1 99 ? -9.349 11.545 13.683 1.00 45.78 99 ALA A N 1
ATOM 769 C CA . ALA A 1 99 ? -9.977 12.835 13.902 1.00 45.78 99 ALA A CA 1
ATOM 770 C C . ALA A 1 99 ? -9.427 13.386 15.227 1.00 45.78 99 ALA A C 1
ATOM 772 O O . ALA A 1 99 ? -9.798 12.927 16.308 1.00 45.78 99 ALA A O 1
ATOM 773 N N . ASN A 1 100 ? -8.489 14.330 15.144 1.00 46.56 100 ASN A N 1
ATOM 774 C CA . ASN A 1 100 ? -8.009 15.098 16.279 1.00 46.56 100 ASN A CA 1
ATOM 775 C C . ASN A 1 100 ? -9.203 15.934 16.751 1.00 46.56 100 ASN A 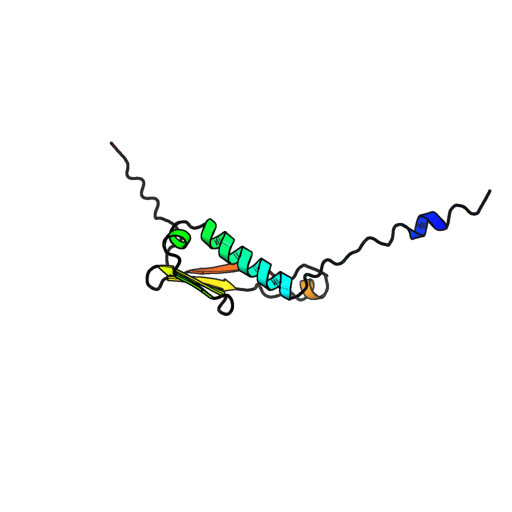C 1
ATOM 777 O O . ASN A 1 100 ? -9.390 17.073 16.328 1.00 46.56 100 ASN A O 1
ATOM 781 N N . LYS A 1 101 ? -10.076 15.354 17.577 1.00 40.25 101 LYS A N 1
ATOM 782 C CA . LYS A 1 101 ? -11.016 16.133 18.370 1.00 40.25 101 LYS A CA 1
ATOM 783 C C . LYS A 1 101 ? -10.217 16.620 19.581 1.00 40.25 101 LYS A C 1
ATOM 785 O O . LYS A 1 101 ? -9.878 15.792 20.426 1.00 40.25 101 LYS A O 1
ATOM 790 N N . PRO A 1 102 ? -9.893 17.920 19.700 1.00 44.97 102 PRO A N 1
ATOM 791 C CA . PRO A 1 102 ? -9.400 18.443 20.958 1.00 44.97 102 PRO A CA 1
ATOM 792 C C . PRO A 1 102 ? -10.567 18.388 21.944 1.00 44.97 102 PRO A C 1
ATOM 794 O O . PRO A 1 102 ? -11.478 19.211 21.905 1.00 44.97 102 PRO A O 1
ATOM 797 N N . ASP A 1 103 ? -10.568 17.383 22.805 1.00 54.31 103 ASP A N 1
ATOM 798 C CA . ASP A 1 103 ? -11.401 17.369 23.997 1.00 54.31 103 ASP A CA 1
ATOM 799 C C . ASP A 1 103 ? -10.523 16.946 25.164 1.00 54.31 103 ASP A C 1
ATOM 801 O O . ASP A 1 103 ? -10.348 15.762 25.443 1.00 54.31 103 ASP A O 1
ATOM 805 N N . GLN A 1 104 ? -9.905 17.938 25.803 1.00 38.00 104 GLN A N 1
ATOM 806 C CA . GLN A 1 104 ? -9.530 17.781 27.196 1.00 38.00 104 GLN A CA 1
ATOM 807 C C . GLN A 1 104 ? -9.554 19.125 27.931 1.00 38.00 104 GLN A C 1
ATOM 809 O O . GLN A 1 104 ? -8.534 19.809 28.012 1.00 38.00 104 GLN A O 1
ATOM 814 N N . PRO A 1 105 ? -10.692 19.498 28.535 1.00 49.91 105 PRO A N 1
ATOM 815 C CA . PRO A 1 105 ? -10.697 20.167 29.816 1.00 49.91 105 PRO A CA 1
ATOM 816 C C . PRO A 1 105 ? -10.836 19.107 30.919 1.00 49.91 105 PRO A C 1
ATOM 818 O O . PRO A 1 105 ? -11.824 18.371 30.980 1.00 49.91 105 PRO A O 1
ATOM 821 N N . ARG A 1 106 ? -9.867 19.049 31.830 1.00 46.50 106 ARG A N 1
ATOM 822 C CA . ARG A 1 106 ? -10.180 18.721 33.218 1.00 46.50 106 ARG A CA 1
ATOM 823 C C . ARG A 1 106 ? -9.414 19.647 34.143 1.00 46.50 106 ARG A C 1
ATOM 825 O O . ARG A 1 106 ? -8.192 19.784 33.925 1.00 46.50 106 ARG A O 1
#

pLDDT: mean 77.46, std 18.64, range [38.0, 98.12]

Radius of gyration: 23.18 Å; chains: 1; bounding box: 75×29×55 Å

Secondary structure (DSSP, 8-state):
---SSTTTTTTTSS--------HHHHHHHHHHHHHHHHHH-HHHHHTEEEEETTTTEEEETTTEEEEEEPPP--HHHHHS-PPPPPPEEEEESS--S---------

Organism: NCBI:txid2282215

Foldseek 3Di:
DPDPPPVVVVVPPPPPDLPADDPVVLLVQQVVVVVVLCVVQVQCVVFFDDQDSVQQWTDGPDPKIWHKDFPDQDPVCVVDSDYGGHIDTDDIPDDRHDPPPPDDDD

Sequence (106 aa):
MRQLGFGLLCLIYSSVSLAMMAPKYQVAEDLRVMTDFIAAHPKVAETLESIDYKARTIYFSDGCKAVFEVPESSVVSLLFSEPPPQLTFKSSNCELEYANKPDQPR